Protein AF-A0A7S0VT60-F1 (afdb_monomer)

Organism: NCBI:txid464990

Sequence (116 aa):
SRGLSEEDAIKEDLKKCGEETKLDDYEDMPITEFGKALMRGMGWKDGEALGGSRKGILEPVEVKAQPDMLGLGAVPKEKSPPREGGRRRVAKPGDKGKDHREEAKDKIRKEAQERL

InterPro domains:
  IPR000467 G-patch domain [PS50174] (31-77)
  IPR000467 G-patch domain [SM00443] (29-75)
  IPR026822 Spp2/MOS2, G-patch domain [PF12656] (19-77)
  IPR045166 Pre-mRNA-splicing factor Spp2-like [PTHR15818] (6-96)

Structure (mmCIF, N/CA/C/O backbone):
data_AF-A0A7S0VT60-F1
#
_entry.id   AF-A0A7S0VT60-F1
#
loop_
_atom_site.group_PDB
_atom_site.id
_atom_site.type_symbol
_atom_site.label_atom_id
_atom_site.label_alt_id
_atom_site.label_comp_id
_atom_site.label_asym_id
_atom_site.label_entity_id
_atom_site.label_seq_id
_atom_site.pdbx_PDB_ins_code
_atom_site.Cartn_x
_atom_site.Cartn_y
_atom_site.Cartn_z
_atom_site.occupancy
_atom_site.B_iso_or_equiv
_atom_site.auth_seq_id
_atom_site.auth_comp_id
_atom_site.auth_asym_id
_atom_site.auth_atom_id
_atom_site.pdbx_PDB_model_num
ATOM 1 N N . SER A 1 1 ? 5.662 15.790 43.362 1.00 46.78 1 SER A N 1
ATOM 2 C CA . SER A 1 1 ? 4.685 14.795 42.883 1.00 46.78 1 SER A CA 1
ATOM 3 C C . SER A 1 1 ? 5.454 13.541 42.512 1.00 46.78 1 SER A C 1
ATOM 5 O O . SER A 1 1 ? 6.456 13.658 41.820 1.00 46.78 1 SER A O 1
ATOM 7 N N . ARG A 1 2 ? 5.078 12.356 43.014 1.00 64.75 2 ARG A N 1
ATOM 8 C CA . ARG A 1 2 ? 5.598 11.116 42.415 1.00 64.75 2 ARG A CA 1
ATOM 9 C C . ARG A 1 2 ? 4.938 11.005 41.041 1.00 64.75 2 ARG A C 1
ATOM 11 O O . ARG A 1 2 ? 3.713 11.075 40.976 1.00 64.75 2 ARG A O 1
ATOM 18 N N . GLY A 1 3 ? 5.736 10.962 39.976 1.00 70.00 3 GLY A N 1
ATOM 19 C CA . GLY A 1 3 ? 5.234 10.626 38.645 1.00 70.00 3 GLY A CA 1
ATOM 20 C C . GLY A 1 3 ? 4.601 9.237 38.681 1.00 70.00 3 GLY A C 1
ATOM 21 O O . GLY A 1 3 ? 4.985 8.421 39.525 1.00 70.00 3 GLY A O 1
ATOM 22 N N . LEU A 1 4 ? 3.605 8.998 37.827 1.00 76.38 4 LEU A N 1
ATOM 23 C CA . LEU A 1 4 ? 3.043 7.659 37.661 1.00 76.38 4 LEU A CA 1
ATOM 24 C C . LEU A 1 4 ? 4.178 6.681 37.337 1.00 76.38 4 LEU A C 1
ATOM 26 O O . LEU A 1 4 ? 5.133 7.046 36.646 1.00 76.38 4 LEU A O 1
ATOM 30 N N . SER A 1 5 ? 4.087 5.462 37.868 1.00 88.06 5 SER A N 1
ATOM 31 C CA . SER A 1 5 ? 5.010 4.403 37.477 1.00 88.06 5 SER A CA 1
ATOM 32 C C . SER A 1 5 ? 4.832 4.102 35.985 1.00 88.06 5 SER A C 1
ATOM 34 O O . SER A 1 5 ? 3.742 4.281 35.435 1.00 88.06 5 SER A O 1
ATOM 36 N N . GLU A 1 6 ? 5.894 3.655 35.316 1.00 87.62 6 GLU A N 1
ATOM 37 C CA . GLU A 1 6 ? 5.819 3.272 33.899 1.00 87.62 6 GLU A CA 1
ATOM 38 C C . GLU A 1 6 ? 4.752 2.188 33.666 1.00 87.62 6 GLU A C 1
ATOM 40 O O . GLU A 1 6 ? 4.033 2.224 32.670 1.00 87.62 6 GLU A O 1
ATOM 45 N N . GLU A 1 7 ? 4.577 1.278 34.628 1.00 88.81 7 GLU A N 1
ATOM 46 C CA . GLU A 1 7 ? 3.563 0.220 34.598 1.00 88.81 7 GLU A CA 1
ATOM 47 C C . GLU A 1 7 ? 2.132 0.776 34.604 1.00 88.81 7 GLU A C 1
ATOM 49 O O . GLU A 1 7 ? 1.274 0.304 33.854 1.00 88.81 7 GLU A O 1
ATOM 54 N N . ASP A 1 8 ? 1.873 1.803 35.419 1.00 88.69 8 ASP A N 1
ATOM 55 C CA . ASP A 1 8 ? 0.560 2.445 35.493 1.00 88.69 8 ASP A CA 1
ATOM 56 C C . ASP A 1 8 ? 0.229 3.194 34.197 1.00 88.69 8 ASP A C 1
ATOM 58 O O . ASP A 1 8 ? -0.905 3.121 33.719 1.00 88.69 8 ASP A O 1
ATOM 62 N N . ALA A 1 9 ? 1.221 3.862 33.597 1.00 88.62 9 ALA A N 1
ATOM 63 C CA . ALA A 1 9 ? 1.065 4.552 32.318 1.00 88.62 9 ALA A CA 1
ATOM 64 C C . ALA A 1 9 ? 0.758 3.567 31.176 1.00 88.62 9 ALA A C 1
ATOM 66 O O . ALA A 1 9 ? -0.201 3.764 30.429 1.00 88.62 9 ALA A O 1
ATOM 67 N N . ILE A 1 10 ? 1.496 2.453 31.099 1.00 89.50 10 ILE A N 1
ATOM 68 C CA . ILE A 1 10 ? 1.249 1.391 30.111 1.00 89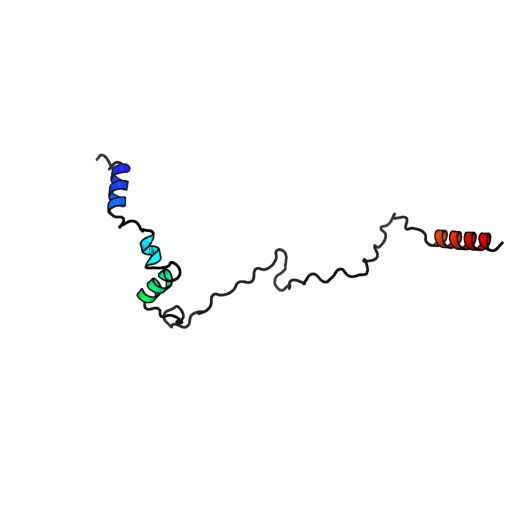.50 10 ILE A CA 1
ATOM 69 C C . ILE A 1 10 ? -0.154 0.803 30.291 1.00 89.50 10 ILE A C 1
ATOM 71 O O . ILE A 1 10 ? -0.878 0.598 29.319 1.00 89.50 10 ILE A O 1
ATOM 75 N N . LYS A 1 11 ? -0.576 0.552 31.534 1.00 89.81 11 LYS A N 1
ATOM 76 C CA . LYS A 1 11 ? -1.902 0.000 31.829 1.00 89.81 11 LYS A CA 1
ATOM 77 C C . LYS A 1 11 ? -3.032 0.959 31.460 1.00 89.81 11 LYS A C 1
ATOM 79 O O . LYS A 1 11 ? -4.097 0.501 31.048 1.00 89.81 11 LYS A O 1
ATOM 84 N N . GLU A 1 12 ? -2.843 2.265 31.633 1.00 90.12 12 GLU A N 1
ATOM 85 C CA . GLU A 1 12 ? -3.802 3.259 31.148 1.00 90.12 12 GLU A CA 1
ATOM 86 C C . GLU A 1 12 ? -3.874 3.295 29.624 1.00 90.12 12 GLU A C 1
ATOM 88 O O . GLU A 1 12 ? -4.975 3.365 29.081 1.00 90.12 12 GLU A O 1
ATOM 93 N N . ASP A 1 13 ? -2.743 3.217 28.930 1.00 90.31 13 ASP A N 1
ATOM 94 C CA . ASP A 1 13 ? -2.723 3.272 27.469 1.00 90.31 13 ASP A CA 1
ATOM 95 C C . ASP A 1 13 ? -3.303 2.002 26.839 1.00 90.31 13 ASP A C 1
ATOM 97 O O . ASP A 1 13 ? -4.114 2.097 25.920 1.00 90.31 13 ASP A O 1
ATOM 101 N N . LEU A 1 14 ? -3.029 0.826 27.409 1.00 88.94 14 LEU A N 1
ATOM 102 C CA . LEU A 1 14 ? -3.662 -0.431 26.996 1.00 88.94 14 LEU A CA 1
ATOM 103 C C . LEU A 1 14 ? -5.184 -0.419 27.177 1.00 88.94 14 LEU A C 1
ATOM 105 O O . LEU A 1 14 ? -5.893 -1.011 26.375 1.00 88.94 14 LEU A O 1
ATOM 109 N N . LYS A 1 15 ? -5.706 0.270 28.201 1.00 88.00 15 LYS A N 1
ATOM 110 C CA . LYS A 1 15 ? -7.159 0.437 28.388 1.00 88.00 15 LYS A CA 1
ATOM 111 C C . LYS A 1 15 ? -7.789 1.407 27.388 1.00 88.00 15 LYS A C 1
ATOM 113 O O . LYS A 1 15 ? -8.996 1.341 27.176 1.00 88.00 15 LYS A O 1
ATOM 118 N N . LYS A 1 16 ? -7.011 2.356 26.859 1.00 89.19 16 LYS A N 1
ATOM 119 C CA . LYS A 1 16 ? -7.464 3.295 25.819 1.00 89.19 16 LYS A CA 1
ATOM 120 C C . LYS A 1 16 ? -7.399 2.660 24.435 1.00 89.19 16 LYS A C 1
ATOM 122 O O . LYS A 1 16 ? -8.185 3.036 23.567 1.00 89.19 16 LYS A O 1
ATOM 127 N N . CYS A 1 17 ? -6.469 1.730 24.225 1.00 83.81 17 CYS A N 1
ATOM 128 C CA . CYS A 1 17 ? -6.469 0.874 23.049 1.00 83.81 17 CYS A CA 1
ATOM 129 C C . CYS A 1 17 ? -7.772 0.059 23.005 1.00 83.81 17 CYS A C 1
ATOM 131 O O . CYS A 1 17 ? -8.290 -0.365 24.036 1.00 83.81 17 CYS A O 1
ATOM 133 N N . GLY A 1 18 ? -8.337 -0.091 21.807 1.00 84.94 18 GLY A N 1
ATOM 134 C CA . GLY A 1 18 ? -9.572 -0.846 21.591 1.00 84.94 18 GLY A CA 1
ATOM 135 C C . GLY A 1 18 ? -9.398 -2.354 21.788 1.00 84.94 18 GLY A C 1
ATOM 136 O O . GLY A 1 18 ? -8.350 -2.822 22.229 1.00 84.94 18 GLY A O 1
ATOM 137 N N . GLU A 1 19 ? -10.438 -3.114 21.440 1.00 86.12 19 GLU A N 1
ATOM 138 C CA . GLU A 1 19 ? -10.376 -4.578 21.450 1.00 86.12 19 GLU A CA 1
ATOM 139 C C . GLU A 1 19 ? -9.281 -5.085 20.497 1.00 86.12 19 GLU A C 1
ATOM 141 O O . GLU A 1 19 ? -9.051 -4.519 19.425 1.00 86.12 19 GLU A O 1
ATOM 146 N N . GLU A 1 20 ? -8.582 -6.139 20.917 1.00 85.50 20 GLU A N 1
ATOM 147 C CA . GLU A 1 20 ? -7.590 -6.819 20.089 1.00 85.50 20 GLU A CA 1
ATOM 148 C C . GLU A 1 20 ? -8.262 -7.470 18.878 1.00 85.50 20 GLU A C 1
ATOM 150 O O . GLU A 1 20 ? -9.372 -7.993 18.975 1.00 85.50 20 GLU A O 1
ATOM 155 N N . THR A 1 21 ? -7.569 -7.476 17.740 1.00 87.88 21 THR A N 1
ATOM 156 C CA . THR A 1 21 ? -8.064 -8.154 16.541 1.00 87.88 21 THR A CA 1
ATOM 157 C C . THR A 1 21 ? -7.928 -9.668 16.687 1.00 87.88 21 THR A C 1
ATOM 159 O O . THR A 1 21 ? -6.890 -10.184 17.112 1.00 87.88 21 THR A O 1
ATOM 162 N N . LYS A 1 22 ? -8.989 -10.393 16.332 1.00 91.25 22 LYS A N 1
ATOM 163 C CA . LYS A 1 22 ? -9.068 -11.860 16.355 1.00 91.25 22 LYS A CA 1
ATOM 164 C C . LYS A 1 22 ? -8.898 -12.424 14.949 1.00 91.25 22 LYS A C 1
ATOM 166 O O . LYS A 1 22 ? -8.916 -11.695 13.962 1.00 91.25 22 LYS A O 1
ATOM 171 N N . LEU A 1 23 ? -8.716 -13.742 14.850 1.00 89.94 23 LEU A N 1
ATOM 172 C CA . LEU A 1 23 ? -8.587 -14.408 13.551 1.00 89.94 23 LEU A CA 1
ATOM 173 C C . LEU A 1 23 ? -9.882 -14.296 12.728 1.00 89.94 23 LEU A C 1
ATOM 175 O O . LEU A 1 23 ? -9.807 -14.013 11.536 1.00 89.94 23 LEU A O 1
ATOM 179 N N . ASP A 1 24 ? -11.035 -14.424 13.386 1.00 91.69 24 ASP A N 1
ATOM 180 C CA . ASP A 1 24 ? -12.367 -14.338 12.772 1.00 91.69 24 ASP A CA 1
ATOM 181 C C . ASP A 1 24 ? -12.597 -12.987 12.060 1.00 91.69 24 ASP A C 1
ATOM 183 O O . ASP A 1 24 ? -13.202 -12.943 10.991 1.00 91.69 24 ASP A O 1
ATOM 187 N N . ASP A 1 25 ? -12.020 -11.890 12.571 1.00 90.62 25 ASP A N 1
ATOM 188 C CA . ASP A 1 25 ? -12.139 -10.558 11.954 1.00 90.62 25 ASP A CA 1
ATOM 189 C C . ASP A 1 25 ? -11.529 -10.513 10.538 1.00 90.62 25 ASP A C 1
ATOM 191 O O . ASP A 1 25 ? -11.981 -9.759 9.673 1.00 90.62 25 ASP A O 1
ATOM 195 N N . TYR A 1 26 ? -10.503 -11.334 10.283 1.00 90.50 26 TYR A N 1
ATOM 196 C CA . TYR A 1 26 ? -9.885 -11.467 8.962 1.00 90.50 26 TYR A CA 1
ATOM 197 C C . TYR A 1 26 ? -10.675 -12.392 8.030 1.00 90.50 26 TYR A C 1
ATOM 199 O O . TYR A 1 26 ? -10.509 -12.295 6.810 1.00 90.50 26 TYR A O 1
ATOM 207 N N . GLU A 1 27 ? -11.506 -13.283 8.579 1.00 90.38 27 GLU A N 1
ATOM 208 C CA . GLU A 1 27 ? -12.428 -14.107 7.793 1.00 90.38 27 GLU A CA 1
ATOM 209 C C . GLU A 1 27 ? -13.597 -13.258 7.283 1.00 90.38 27 GLU A C 1
ATOM 211 O O . GLU A 1 27 ? -13.912 -13.297 6.091 1.00 90.38 27 GLU A O 1
ATOM 216 N N . ASP A 1 28 ? -14.172 -12.425 8.155 1.00 91.19 28 ASP A N 1
ATOM 217 C CA . ASP A 1 28 ? -15.252 -11.499 7.803 1.00 91.19 28 ASP A CA 1
ATOM 218 C C . ASP A 1 28 ? -14.773 -10.371 6.870 1.00 91.19 28 ASP A C 1
ATOM 220 O O . ASP A 1 28 ? -15.479 -9.991 5.928 1.00 91.19 28 ASP A O 1
ATOM 224 N N . MET A 1 29 ? -13.564 -9.835 7.093 1.00 91.12 29 MET A N 1
ATOM 225 C CA . MET A 1 29 ? -12.958 -8.809 6.239 1.00 91.12 29 MET A CA 1
ATOM 226 C C . MET A 1 29 ? -11.558 -9.214 5.745 1.00 91.12 29 MET A C 1
ATOM 228 O O . MET A 1 29 ? -10.544 -8.883 6.368 1.00 91.12 29 MET A O 1
ATOM 232 N N . PRO A 1 30 ? -11.466 -9.841 4.556 1.00 91.69 30 PRO A N 1
ATOM 233 C CA . PRO A 1 30 ? -10.188 -10.225 3.974 1.00 91.69 30 PRO A CA 1
ATOM 234 C C . PRO A 1 30 ? -9.266 -9.026 3.718 1.00 91.69 30 PRO A C 1
ATOM 236 O O . PRO A 1 30 ? -9.690 -7.962 3.255 1.00 91.69 30 PRO A O 1
ATOM 239 N N . ILE A 1 31 ? -7.960 -9.237 3.904 1.00 89.12 31 ILE A N 1
ATOM 240 C CA . ILE A 1 31 ? -6.914 -8.206 3.744 1.00 89.12 31 ILE A CA 1
ATOM 241 C C . ILE A 1 31 ? -6.939 -7.571 2.342 1.00 89.12 31 ILE A C 1
ATOM 243 O O . ILE A 1 31 ? -6.681 -6.377 2.186 1.00 89.12 31 ILE A O 1
ATOM 247 N N . THR A 1 32 ? -7.289 -8.347 1.313 1.00 88.88 32 THR A N 1
ATOM 248 C CA . THR A 1 32 ? -7.384 -7.872 -0.076 1.00 88.88 32 THR A CA 1
ATOM 249 C C . THR A 1 32 ? -8.482 -6.826 -0.285 1.00 88.88 32 THR A C 1
ATOM 251 O O . THR A 1 32 ? -8.387 -6.013 -1.205 1.00 88.88 32 THR A O 1
ATOM 254 N N . GLU A 1 33 ? -9.519 -6.834 0.555 1.00 91.00 33 GLU A N 1
ATOM 255 C CA . GLU A 1 33 ? -10.690 -5.961 0.443 1.00 91.00 33 GLU A CA 1
ATOM 256 C C . GLU A 1 33 ? -10.682 -4.817 1.463 1.00 91.00 33 GLU A C 1
ATOM 258 O O . GLU A 1 33 ? -11.276 -3.770 1.200 1.00 91.00 33 GLU A O 1
ATOM 263 N N . PHE A 1 34 ? -9.957 -4.960 2.576 1.00 92.00 34 PHE A N 1
ATOM 264 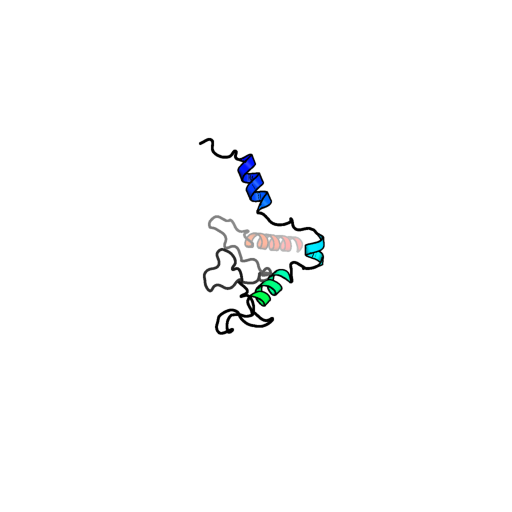C CA . PHE A 1 34 ? -9.849 -3.942 3.627 1.00 92.00 34 PHE A CA 1
ATOM 265 C C . PHE A 1 34 ? -9.475 -2.555 3.075 1.00 92.00 34 PHE A C 1
ATOM 267 O O . PHE A 1 34 ? -10.155 -1.559 3.328 1.00 92.00 34 PHE A O 1
ATOM 274 N N . GLY A 1 35 ? -8.433 -2.490 2.237 1.00 90.81 35 GLY A N 1
ATOM 275 C CA . GLY A 1 35 ? -7.997 -1.233 1.623 1.00 90.81 35 GLY A CA 1
ATOM 276 C C . GLY A 1 35 ? -9.073 -0.601 0.736 1.00 90.81 35 GLY A C 1
ATOM 277 O O . GLY A 1 35 ? -9.317 0.603 0.815 1.00 90.81 35 GLY A O 1
ATOM 278 N N . LYS A 1 36 ? -9.785 -1.416 -0.054 1.00 90.62 36 LYS A N 1
ATOM 279 C CA . LYS A 1 36 ? -10.890 -0.939 -0.900 1.00 90.62 36 LYS A CA 1
ATOM 280 C C . LYS A 1 36 ? -12.053 -0.427 -0.052 1.00 90.62 36 LYS A C 1
ATOM 282 O O . LYS A 1 36 ? -12.624 0.607 -0.382 1.00 90.62 36 LYS A O 1
ATOM 287 N N . ALA A 1 37 ? -12.390 -1.105 1.047 1.00 92.88 37 ALA A N 1
ATOM 288 C CA . ALA A 1 37 ? -13.452 -0.686 1.960 1.00 92.88 37 ALA A CA 1
ATOM 289 C C . ALA A 1 37 ? -13.168 0.693 2.580 1.00 92.88 37 ALA A C 1
ATOM 291 O O . ALA A 1 37 ? -14.049 1.554 2.586 1.00 92.88 37 ALA A O 1
ATOM 292 N N . LEU A 1 38 ? -11.927 0.944 3.009 1.00 92.81 38 LEU A N 1
ATOM 293 C CA . LEU A 1 38 ? -11.509 2.260 3.502 1.00 92.81 38 LEU A CA 1
ATOM 294 C C . LEU A 1 38 ? -11.647 3.346 2.432 1.00 92.81 38 LEU A C 1
ATOM 296 O O . LEU A 1 38 ? -12.205 4.412 2.690 1.00 92.81 38 LEU A O 1
ATOM 300 N N . MET A 1 39 ? -11.185 3.065 1.213 1.00 91.56 39 MET A N 1
ATOM 301 C CA . MET A 1 39 ? -11.292 4.007 0.099 1.00 91.56 39 MET A CA 1
ATOM 302 C C . MET A 1 39 ? -12.758 4.306 -0.245 1.00 91.56 39 MET A C 1
ATOM 304 O O . MET A 1 39 ? -13.116 5.470 -0.439 1.00 91.56 39 MET A O 1
ATOM 308 N N . ARG A 1 40 ? -13.629 3.289 -0.232 1.00 92.69 40 ARG A N 1
ATOM 309 C CA . ARG A 1 40 ? -15.083 3.464 -0.384 1.00 92.69 40 ARG A CA 1
ATOM 310 C C . ARG A 1 40 ? -15.665 4.369 0.703 1.00 92.69 40 ARG A C 1
ATOM 312 O O . ARG A 1 40 ? -16.476 5.237 0.387 1.00 92.69 40 ARG A O 1
ATOM 319 N N . GLY A 1 41 ? -15.201 4.242 1.949 1.00 93.06 41 GLY A N 1
ATOM 320 C CA . GLY A 1 41 ? -15.566 5.143 3.050 1.00 93.06 41 GLY A CA 1
ATOM 321 C C . GLY A 1 41 ? -15.170 6.605 2.807 1.00 93.06 41 GLY A C 1
ATOM 322 O O . GLY A 1 41 ? -15.888 7.517 3.206 1.00 93.06 41 GLY A O 1
ATOM 323 N N . MET A 1 42 ? -14.080 6.840 2.075 1.00 92.00 42 MET A N 1
ATOM 324 C CA . MET A 1 42 ? -13.634 8.176 1.655 1.00 92.00 42 MET A CA 1
ATOM 325 C C . MET A 1 42 ? -14.327 8.679 0.373 1.00 92.00 42 MET A C 1
ATOM 327 O O . MET A 1 42 ? -13.985 9.744 -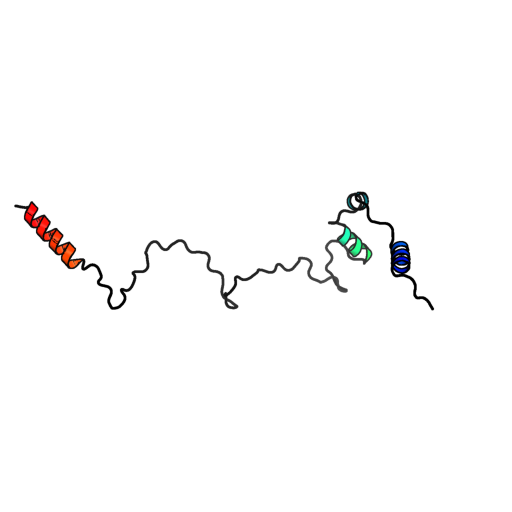0.141 1.00 92.00 42 MET A O 1
ATOM 331 N N . GLY A 1 43 ? -15.307 7.937 -0.154 1.00 90.38 43 GLY A N 1
ATOM 332 C CA . GLY A 1 43 ? -16.083 8.310 -1.339 1.00 90.38 43 GLY A CA 1
ATOM 333 C C . GLY A 1 43 ? -15.439 7.936 -2.676 1.00 90.38 43 GLY A C 1
ATOM 334 O O . GLY A 1 43 ? -15.947 8.345 -3.725 1.00 90.38 43 GLY A O 1
ATOM 335 N N . TRP A 1 44 ? -14.350 7.164 -2.657 1.00 92.06 44 TRP A N 1
ATOM 336 C CA . TRP A 1 44 ? -13.771 6.565 -3.857 1.00 92.06 44 TRP A CA 1
ATOM 337 C C . TRP A 1 44 ? -14.626 5.384 -4.337 1.00 92.06 44 TRP A C 1
ATOM 339 O O . TRP A 1 44 ? -15.225 4.667 -3.536 1.00 92.06 44 TRP A O 1
ATOM 349 N N . LYS A 1 45 ? -14.697 5.180 -5.652 1.00 89.81 45 LYS A N 1
ATOM 350 C CA . LYS A 1 45 ? -15.457 4.090 -6.276 1.00 89.81 45 LYS A CA 1
ATOM 351 C C . LYS A 1 45 ? -14.520 3.178 -7.050 1.00 89.81 45 LYS A C 1
ATOM 353 O O . LYS A 1 45 ? -13.555 3.647 -7.647 1.00 89.81 45 LYS A O 1
ATOM 358 N N . ASP A 1 46 ? -14.843 1.891 -7.081 1.00 86.69 46 ASP A N 1
ATOM 359 C CA . ASP A 1 46 ? -14.070 0.899 -7.823 1.00 86.69 46 ASP A CA 1
ATOM 360 C C . ASP A 1 46 ? -13.958 1.309 -9.305 1.00 86.69 46 ASP A C 1
ATOM 362 O O . ASP A 1 46 ? -14.961 1.572 -9.970 1.00 86.69 46 ASP A O 1
ATOM 366 N N . GLY A 1 47 ? -12.726 1.390 -9.815 1.00 86.00 47 GLY A N 1
ATOM 367 C CA . GLY A 1 47 ? -12.434 1.819 -11.190 1.00 86.00 47 GLY A CA 1
ATOM 368 C C . GLY A 1 47 ? -12.313 3.334 -11.389 1.00 86.00 47 GLY A C 1
ATOM 369 O O . GLY A 1 47 ? -12.049 3.784 -12.501 1.00 86.00 47 GLY A O 1
ATOM 370 N N . GLU A 1 48 ? -12.477 4.134 -10.335 1.00 88.06 48 GLU A N 1
ATOM 371 C CA . GLU A 1 48 ? -12.268 5.577 -10.386 1.00 88.06 48 GLU A CA 1
ATOM 372 C C . GLU A 1 48 ? -10.798 5.932 -10.138 1.00 88.06 48 GLU A C 1
ATOM 374 O O . GLU A 1 48 ? -10.117 5.321 -9.313 1.00 88.06 48 GLU A O 1
ATOM 379 N N . ALA A 1 49 ? -10.284 6.947 -10.830 1.00 88.81 49 ALA A N 1
ATOM 380 C CA . ALA A 1 49 ? -8.927 7.405 -10.584 1.00 88.81 49 ALA A CA 1
ATOM 381 C C . ALA A 1 49 ? -8.855 8.302 -9.344 1.00 88.81 49 ALA A C 1
ATOM 383 O O . ALA A 1 49 ? -9.806 9.001 -8.995 1.00 88.81 49 ALA A O 1
ATOM 384 N N . LEU A 1 50 ? -7.694 8.326 -8.695 1.00 86.56 50 LEU A N 1
ATOM 385 C CA . LEU A 1 50 ? -7.480 9.141 -7.502 1.00 86.56 50 LEU A CA 1
ATOM 386 C C . LEU A 1 50 ? -7.407 10.648 -7.823 1.00 86.56 50 LEU A C 1
ATOM 388 O O . LEU A 1 50 ? -7.084 11.061 -8.941 1.00 86.56 50 LEU A O 1
ATOM 392 N N . GLY A 1 51 ? -7.679 11.473 -6.807 1.00 85.75 51 GLY A N 1
ATOM 393 C CA . GLY A 1 51 ? -7.578 12.937 -6.850 1.00 85.75 51 GLY A CA 1
ATOM 394 C C . GLY A 1 51 ? -8.912 13.664 -7.061 1.00 85.75 51 GLY A C 1
ATOM 395 O O . GLY A 1 51 ? -9.904 13.082 -7.487 1.00 85.75 51 GLY A O 1
ATOM 396 N N . GLY A 1 52 ? -8.940 14.974 -6.786 1.00 84.31 52 GLY A N 1
ATOM 397 C CA . GLY A 1 52 ? -10.183 15.766 -6.780 1.00 84.31 52 GLY A CA 1
ATOM 398 C C . GLY A 1 52 ? -10.919 15.831 -8.124 1.00 84.31 52 GLY A C 1
ATOM 399 O O . GLY A 1 52 ? -12.138 15.956 -8.155 1.00 84.31 52 GLY A O 1
ATOM 400 N N . SER A 1 53 ? -10.199 15.706 -9.244 1.00 85.69 53 SER A N 1
ATOM 401 C CA . SER A 1 53 ? -10.795 15.633 -10.587 1.00 85.69 53 SER A CA 1
ATOM 402 C C . SER A 1 53 ? -11.039 14.209 -11.087 1.00 85.69 53 SER A C 1
ATOM 404 O O . SER A 1 53 ? -11.533 14.067 -12.201 1.00 85.69 53 SER A O 1
ATOM 406 N N . ARG A 1 54 ? -10.685 13.171 -10.313 1.00 83.50 54 ARG A N 1
ATOM 407 C CA . ARG A 1 54 ? -10.889 11.753 -10.668 1.00 83.50 54 ARG A CA 1
ATOM 408 C C . ARG A 1 54 ? -10.256 11.352 -12.009 1.00 83.50 54 ARG A C 1
ATOM 410 O O . ARG A 1 54 ? -10.789 10.532 -12.749 1.00 83.50 54 ARG A O 1
ATOM 417 N N . LYS A 1 55 ? -9.119 11.976 -12.339 1.00 84.88 55 LYS A N 1
ATOM 418 C CA . LYS A 1 55 ? -8.356 11.811 -13.597 1.00 84.88 55 LYS A CA 1
ATOM 419 C C . LYS A 1 55 ? -6.911 11.352 -13.360 1.00 84.88 55 LYS A C 1
ATOM 421 O O . LYS A 1 55 ? -6.053 11.555 -14.213 1.00 84.88 55 LYS A O 1
ATOM 426 N N . GLY A 1 56 ? -6.622 10.822 -12.174 1.00 84.25 56 GLY A N 1
ATOM 427 C CA . GLY A 1 56 ? -5.316 10.259 -11.855 1.00 84.25 56 GLY A CA 1
ATOM 428 C C . GLY A 1 56 ? -4.985 8.997 -12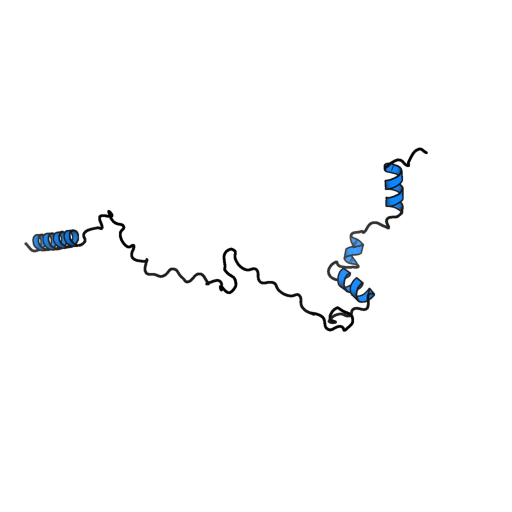.659 1.00 84.25 56 GLY A C 1
ATOM 429 O O . GLY A 1 56 ? -5.726 8.560 -13.538 1.00 84.25 56 GLY A O 1
ATOM 430 N N . ILE A 1 57 ? -3.855 8.394 -12.318 1.00 85.00 57 ILE A N 1
ATOM 431 C CA . ILE A 1 57 ? -3.414 7.122 -12.886 1.00 85.00 57 ILE A CA 1
ATOM 432 C C . ILE A 1 57 ? -4.266 5.993 -12.275 1.00 85.00 57 ILE A C 1
ATOM 434 O O . ILE A 1 57 ? -4.400 5.928 -11.054 1.00 85.00 57 ILE A O 1
ATOM 438 N N . LEU A 1 58 ? -4.852 5.137 -13.120 1.00 85.00 58 LEU A N 1
ATOM 439 C CA . LEU A 1 58 ? -5.653 3.976 -12.698 1.00 85.00 58 LEU A CA 1
ATOM 440 C C . LEU A 1 58 ? -4.785 2.745 -12.425 1.00 85.00 58 LEU A C 1
ATOM 442 O O . LEU A 1 58 ? -4.966 2.064 -11.420 1.00 85.00 58 LEU A O 1
ATOM 446 N N . GLU A 1 59 ? -3.844 2.467 -13.323 1.00 85.69 59 GLU A N 1
ATOM 447 C CA . GLU A 1 59 ? -2.972 1.298 -13.248 1.00 85.69 59 GLU A CA 1
ATOM 448 C C . GLU A 1 59 ? -1.612 1.688 -12.656 1.00 85.69 59 GLU A C 1
ATOM 450 O O . GLU A 1 59 ? -1.024 2.681 -13.092 1.00 85.69 59 GLU A O 1
ATOM 455 N N . PRO A 1 60 ? -1.082 0.940 -11.672 1.00 86.44 60 PRO A N 1
ATOM 456 C CA . PRO A 1 60 ? 0.235 1.215 -11.113 1.00 86.44 60 PRO A CA 1
ATOM 457 C C . PRO A 1 60 ? 1.314 1.293 -12.198 1.00 86.44 60 PRO A C 1
ATOM 459 O O . PRO A 1 60 ? 1.357 0.475 -13.114 1.00 86.44 60 PRO A O 1
ATOM 462 N N . VAL A 1 61 ? 2.219 2.265 -12.078 1.00 87.88 61 VAL A N 1
ATOM 463 C CA . VAL A 1 61 ? 3.332 2.406 -13.023 1.00 87.88 61 VAL A CA 1
ATOM 464 C C . VAL A 1 61 ? 4.323 1.266 -12.804 1.00 87.88 61 VAL A C 1
ATOM 466 O O . VAL A 1 61 ? 4.995 1.205 -11.774 1.00 87.88 61 VAL A O 1
ATOM 469 N N . GLU A 1 62 ? 4.446 0.379 -13.787 1.00 88.62 62 GLU A N 1
ATOM 470 C CA . GLU A 1 62 ? 5.447 -0.684 -13.766 1.00 88.62 62 GLU A CA 1
ATOM 471 C C . GLU A 1 62 ? 6.853 -0.115 -14.004 1.00 88.62 62 GLU A C 1
ATOM 473 O O . GLU A 1 62 ? 7.181 0.384 -15.085 1.00 88.62 62 GLU A O 1
ATOM 478 N N . VAL A 1 63 ? 7.717 -0.213 -12.991 1.00 87.69 63 VAL A N 1
ATOM 479 C CA . VAL A 1 63 ? 9.118 0.207 -13.100 1.00 87.69 63 VAL A CA 1
ATOM 480 C C . VAL A 1 63 ? 9.963 -0.959 -13.606 1.00 87.69 63 VAL A C 1
ATOM 482 O O . VAL A 1 63 ? 10.123 -1.975 -12.932 1.00 87.69 63 VAL A O 1
ATOM 485 N N . LYS A 1 64 ? 10.564 -0.800 -14.788 1.00 83.06 64 LYS A N 1
ATOM 486 C CA . LYS A 1 64 ? 11.541 -1.757 -15.324 1.00 83.06 64 LYS A CA 1
ATOM 487 C C . LYS A 1 64 ? 12.916 -1.474 -14.719 1.00 83.06 64 LYS A C 1
ATOM 489 O O . LYS A 1 64 ? 13.546 -0.478 -15.073 1.00 83.06 64 LYS A O 1
ATOM 494 N N . ALA A 1 65 ? 13.379 -2.343 -13.822 1.00 81.19 65 ALA A N 1
ATOM 495 C CA . ALA A 1 65 ? 14.722 -2.244 -13.254 1.00 81.19 65 ALA A CA 1
ATOM 496 C C . ALA A 1 65 ? 15.789 -2.394 -14.355 1.00 81.19 65 ALA A C 1
ATOM 498 O O . ALA A 1 65 ? 15.734 -3.325 -15.163 1.00 81.19 65 ALA A O 1
ATOM 499 N N . GLN A 1 66 ? 16.753 -1.470 -14.398 1.00 77.81 66 GLN A N 1
ATOM 500 C CA . GLN A 1 66 ? 17.893 -1.561 -15.310 1.00 77.81 66 GLN A CA 1
ATOM 501 C C . GLN A 1 66 ? 19.018 -2.396 -14.680 1.00 77.81 66 GLN A C 1
ATOM 503 O O . GLN A 1 66 ? 19.248 -2.274 -13.479 1.00 77.81 66 GLN A O 1
ATOM 508 N N . PRO A 1 67 ? 19.734 -3.222 -15.464 1.00 80.88 67 PRO A N 1
ATOM 509 C CA . PRO A 1 67 ? 20.934 -3.902 -14.991 1.00 80.88 67 PRO A CA 1
ATOM 510 C C . PRO A 1 67 ? 22.038 -2.908 -14.618 1.00 80.88 67 PRO A C 1
ATOM 512 O O . PRO A 1 67 ? 22.252 -1.916 -15.321 1.00 80.88 67 PRO A O 1
ATOM 515 N N . ASP A 1 68 ? 22.780 -3.220 -13.558 1.00 78.56 68 ASP A N 1
ATOM 516 C CA . ASP A 1 68 ? 23.910 -2.411 -13.106 1.00 78.56 68 ASP A CA 1
ATOM 517 C C . ASP A 1 68 ? 24.945 -2.203 -14.229 1.00 78.56 68 ASP A C 1
ATOM 519 O O . ASP A 1 68 ? 25.195 -3.092 -15.047 1.00 78.56 68 ASP A O 1
ATOM 523 N N . MET A 1 69 ? 25.578 -1.02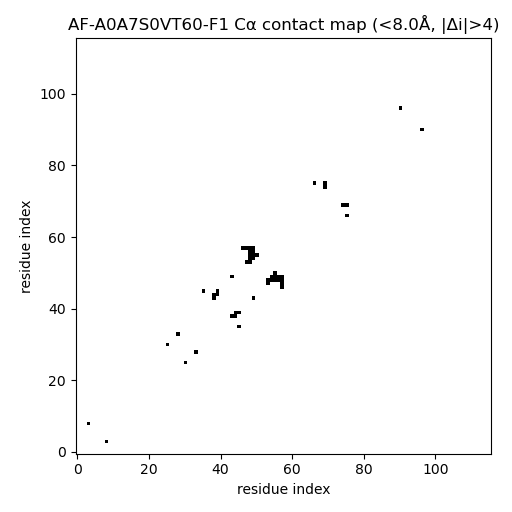3 -14.251 1.00 78.44 69 MET A N 1
ATOM 524 C CA . MET A 1 69 ? 26.623 -0.619 -15.215 1.00 78.44 69 MET A CA 1
ATOM 525 C C . MET A 1 69 ? 26.165 -0.421 -16.671 1.00 78.44 69 MET A C 1
ATOM 527 O O . MET A 1 69 ? 27.005 -0.243 -17.559 1.00 78.44 69 MET A O 1
ATOM 531 N N . LEU A 1 70 ? 24.860 -0.409 -16.944 1.00 79.69 70 LEU A N 1
ATOM 532 C CA . LEU A 1 70 ? 24.340 0.002 -18.244 1.00 79.69 70 LEU A CA 1
ATOM 533 C C . LEU A 1 70 ? 24.156 1.527 -18.262 1.00 79.69 70 LEU A C 1
ATOM 535 O O . LEU A 1 70 ? 23.462 2.093 -17.421 1.00 79.69 70 LEU A O 1
ATOM 539 N N . GLY A 1 71 ? 24.817 2.214 -19.197 1.00 82.56 71 GLY A N 1
ATOM 540 C CA . GLY A 1 71 ? 24.651 3.662 -19.350 1.00 82.56 71 GLY A CA 1
ATOM 541 C C . GLY A 1 71 ? 23.210 4.033 -19.722 1.00 82.56 71 GLY A C 1
ATOM 542 O O . GLY A 1 71 ? 22.522 3.260 -20.390 1.00 82.56 71 GLY A O 1
ATOM 543 N N . LEU A 1 72 ? 22.760 5.233 -19.338 1.00 77.31 72 LEU A N 1
ATOM 544 C CA . LEU A 1 72 ? 21.449 5.758 -19.735 1.00 77.31 72 LEU A CA 1
ATOM 545 C C . LEU A 1 72 ? 21.310 5.724 -21.268 1.00 77.31 72 LEU A C 1
ATOM 547 O O . LEU A 1 72 ? 22.141 6.276 -21.987 1.00 77.31 72 LEU A O 1
ATOM 551 N N . GLY A 1 73 ? 20.270 5.051 -21.766 1.00 78.88 73 GLY A N 1
ATOM 552 C CA . GLY A 1 73 ? 20.021 4.869 -23.202 1.00 78.88 73 GLY A CA 1
ATOM 553 C C . GLY A 1 73 ? 20.656 3.621 -23.828 1.00 78.88 73 GLY A C 1
ATOM 554 O O . GLY A 1 73 ? 20.392 3.338 -24.996 1.00 78.88 73 GLY A O 1
ATOM 555 N N . ALA A 1 74 ? 21.448 2.839 -23.087 1.00 80.44 74 ALA A N 1
ATOM 556 C CA . ALA A 1 74 ? 21.914 1.541 -23.560 1.00 80.44 74 ALA A CA 1
ATOM 557 C C . ALA A 1 74 ? 20.852 0.454 -23.306 1.00 80.44 74 ALA A C 1
ATOM 559 O O . ALA A 1 74 ? 20.195 0.425 -22.268 1.00 80.44 74 ALA A O 1
ATOM 560 N N . VAL A 1 75 ? 20.663 -0.436 -24.285 1.00 77.12 75 VAL A N 1
ATOM 561 C CA . VAL A 1 75 ? 19.702 -1.548 -24.213 1.00 77.12 75 VAL A CA 1
ATOM 562 C C . VAL A 1 75 ? 20.417 -2.848 -23.823 1.00 77.12 75 VAL A C 1
ATOM 564 O O . VAL A 1 75 ? 21.508 -3.111 -24.348 1.00 77.12 75 VAL A O 1
ATOM 567 N N . PRO A 1 76 ? 19.847 -3.684 -22.931 1.00 73.00 76 PRO A N 1
ATOM 568 C CA . PRO A 1 76 ? 20.412 -4.992 -22.621 1.00 73.00 76 PRO A CA 1
ATOM 569 C C . PRO A 1 76 ? 20.483 -5.841 -23.894 1.00 73.00 76 PRO A C 1
ATOM 571 O O . PRO A 1 76 ? 19.470 -6.084 -24.545 1.00 73.00 76 PRO A O 1
ATOM 574 N N . LYS A 1 77 ? 21.682 -6.290 -24.277 1.00 71.19 77 LYS A N 1
ATOM 575 C CA . LYS A 1 77 ? 21.817 -7.281 -25.349 1.00 71.19 77 LYS A CA 1
ATOM 576 C C . LYS A 1 77 ? 21.452 -8.644 -24.781 1.00 71.19 77 LYS A C 1
ATOM 578 O O . LYS A 1 77 ? 22.074 -9.087 -23.815 1.00 71.19 77 LYS A O 1
ATOM 583 N N . GLU A 1 78 ? 20.490 -9.320 -25.401 1.00 70.06 78 GLU A N 1
ATOM 584 C CA . GLU A 1 78 ? 20.281 -10.747 -25.167 1.00 70.06 78 GLU A CA 1
ATOM 585 C C . GLU A 1 78 ? 21.605 -11.485 -25.402 1.00 70.06 78 GLU A C 1
ATOM 587 O O . GLU A 1 78 ? 22.390 -11.111 -26.284 1.00 70.06 78 GLU A O 1
ATOM 592 N N . LYS A 1 79 ? 21.893 -12.503 -24.581 1.00 62.09 79 LYS A N 1
ATOM 593 C CA . LYS A 1 79 ? 23.086 -13.338 -24.755 1.00 62.09 79 LYS A CA 1
ATOM 594 C C . LYS A 1 79 ? 22.983 -14.017 -26.117 1.00 62.09 79 LYS A C 1
ATOM 596 O O . LYS A 1 79 ? 22.358 -15.062 -26.251 1.00 62.09 79 LYS A O 1
ATOM 601 N N . SER A 1 80 ? 23.603 -13.413 -27.127 1.00 60.00 80 SER A N 1
ATOM 602 C CA . SER A 1 80 ? 23.772 -14.030 -28.435 1.00 60.00 80 SER A CA 1
ATOM 603 C C . SER A 1 80 ? 24.404 -15.410 -28.241 1.00 60.00 80 SER A C 1
ATOM 605 O O . SER A 1 80 ? 25.309 -15.515 -27.398 1.00 60.00 80 SER A O 1
ATOM 607 N N . PRO A 1 81 ? 23.976 -16.439 -28.996 1.00 70.50 81 PRO A N 1
ATOM 608 C CA . PRO A 1 81 ? 24.552 -17.771 -28.881 1.00 70.50 81 PRO A CA 1
ATOM 609 C C . PRO A 1 81 ? 26.079 -17.698 -29.027 1.00 70.50 81 PRO A C 1
ATOM 611 O O . PRO A 1 81 ? 26.582 -16.786 -29.703 1.00 70.50 81 PRO A O 1
ATOM 614 N N . PRO A 1 82 ? 26.834 -18.612 -28.387 1.00 65.06 82 PRO A N 1
ATOM 615 C CA . PRO A 1 82 ? 28.279 -18.669 -28.545 1.00 65.06 82 PRO A CA 1
ATOM 616 C C . PRO A 1 82 ? 28.608 -18.637 -30.036 1.00 65.06 82 PRO A C 1
ATOM 618 O O . PRO A 1 82 ? 28.187 -19.515 -30.783 1.00 65.06 82 PRO A O 1
ATOM 621 N N . ARG A 1 83 ? 29.302 -17.587 -30.491 1.00 64.69 83 ARG A N 1
ATOM 622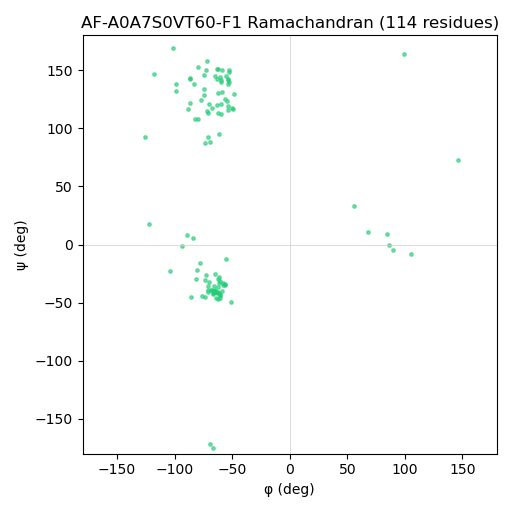 C CA . ARG A 1 83 ? 29.755 -17.520 -31.881 1.00 64.69 83 ARG A CA 1
ATOM 623 C C . ARG A 1 83 ? 30.652 -18.730 -32.118 1.00 64.69 83 ARG A C 1
ATOM 625 O O . ARG A 1 83 ? 31.730 -18.816 -31.528 1.00 64.69 83 ARG A O 1
ATOM 632 N N . GLU A 1 84 ? 30.195 -19.652 -32.952 1.00 60.81 84 GLU A N 1
ATOM 633 C CA . GLU A 1 84 ? 30.969 -20.807 -33.384 1.00 60.81 84 GLU A CA 1
ATOM 634 C C . GLU A 1 84 ? 32.073 -20.296 -34.317 1.00 60.81 84 GLU A C 1
ATOM 636 O O . GLU A 1 84 ? 31.865 -19.980 -35.484 1.00 60.81 84 GLU A O 1
ATOM 641 N N . GLY A 1 85 ? 33.230 -20.016 -33.723 1.00 58.41 85 GLY A N 1
ATOM 642 C CA . GLY A 1 85 ? 34.293 -19.252 -34.367 1.00 58.41 85 GLY A CA 1
ATOM 643 C C . GLY A 1 85 ? 35.030 -18.417 -33.338 1.00 58.41 85 GLY A C 1
ATOM 644 O O . GLY A 1 85 ? 34.862 -17.198 -33.260 1.00 58.41 85 GLY A O 1
ATOM 645 N N . GLY A 1 86 ? 35.831 -19.094 -32.510 1.00 53.66 86 GLY A N 1
ATOM 646 C CA . GLY A 1 86 ? 36.691 -18.449 -31.527 1.00 53.66 86 GLY A CA 1
ATOM 647 C C . GLY A 1 86 ? 37.487 -17.317 -32.174 1.00 53.66 86 GLY A C 1
ATOM 648 O O . GLY A 1 86 ? 38.116 -17.498 -33.217 1.00 53.66 86 GLY A O 1
ATOM 649 N N . ARG A 1 87 ? 37.447 -16.129 -31.558 1.00 61.28 87 ARG A N 1
ATOM 650 C CA . ARG A 1 87 ? 38.305 -15.006 -31.949 1.00 61.28 87 ARG A CA 1
ATOM 651 C C . ARG A 1 87 ? 39.739 -15.528 -32.021 1.00 61.28 87 ARG A C 1
ATOM 653 O O . ARG A 1 87 ? 40.253 -15.995 -31.003 1.00 61.28 87 ARG A O 1
ATOM 660 N N . ARG A 1 88 ? 40.360 -15.480 -33.208 1.00 63.19 88 ARG A N 1
ATOM 661 C CA . ARG A 1 88 ? 41.773 -15.843 -33.367 1.00 63.19 88 ARG A CA 1
ATOM 662 C C . ARG A 1 88 ? 42.550 -15.011 -32.358 1.00 63.19 88 ARG A C 1
ATOM 664 O O . ARG A 1 88 ? 42.507 -13.781 -32.414 1.00 63.19 88 ARG A O 1
ATOM 671 N N . ARG A 1 89 ? 43.182 -15.672 -31.387 1.00 63.16 89 ARG A N 1
ATOM 672 C CA . ARG A 1 89 ? 44.055 -14.976 -30.448 1.00 63.16 89 ARG A CA 1
ATOM 673 C C . ARG A 1 89 ? 45.201 -14.409 -31.274 1.00 63.16 89 ARG A C 1
ATOM 675 O O . ARG A 1 89 ? 45.899 -15.160 -31.947 1.00 63.16 89 ARG A O 1
ATOM 682 N N . VAL A 1 90 ? 45.353 -13.090 -31.259 1.00 65.00 90 VAL A N 1
ATOM 683 C CA . VAL A 1 90 ? 46.576 -12.458 -31.747 1.00 65.00 90 VAL A CA 1
ATOM 684 C C . VAL A 1 90 ? 47.668 -12.865 -30.762 1.00 65.00 90 VAL A C 1
ATOM 686 O O . VAL A 1 90 ? 47.540 -12.602 -29.564 1.00 65.00 90 VAL A O 1
ATOM 689 N N . ALA A 1 91 ? 48.675 -13.589 -31.251 1.00 67.38 91 ALA A N 1
ATOM 690 C CA . ALA A 1 91 ? 49.803 -14.029 -30.441 1.00 67.38 91 ALA A CA 1
ATOM 691 C C . ALA A 1 91 ? 50.499 -12.800 -29.843 1.00 67.38 91 ALA A C 1
ATOM 693 O O . ALA A 1 91 ? 50.746 -11.811 -30.539 1.00 67.38 91 ALA A O 1
ATOM 694 N N . LYS A 1 92 ? 50.767 -12.833 -28.536 1.00 66.88 92 LYS A N 1
ATOM 695 C CA . LYS A 1 92 ? 51.494 -11.746 -27.874 1.00 66.88 92 LYS A CA 1
ATOM 696 C C . LYS A 1 92 ? 52.972 -11.807 -28.287 1.00 66.88 92 LYS A C 1
ATOM 698 O O . LYS A 1 92 ? 53.475 -12.904 -28.534 1.00 66.88 92 LYS A O 1
ATOM 703 N N . PRO A 1 93 ? 53.691 -10.673 -28.333 1.00 57.16 93 PRO A N 1
ATOM 704 C CA . PRO A 1 93 ? 55.130 -10.677 -28.582 1.00 57.16 93 PRO A CA 1
ATOM 705 C C . PRO A 1 93 ? 55.847 -11.602 -27.582 1.00 57.16 93 PRO A C 1
ATOM 707 O O . PRO A 1 93 ? 55.729 -11.407 -26.375 1.00 57.16 93 PRO A O 1
ATOM 710 N N . GLY A 1 94 ? 56.532 -12.635 -28.085 1.00 63.44 94 GLY A N 1
ATOM 711 C CA . GLY A 1 94 ? 57.201 -13.672 -27.282 1.00 63.44 94 GLY A CA 1
ATOM 712 C C . GLY A 1 94 ? 56.498 -15.037 -27.244 1.00 63.44 94 GLY A C 1
ATOM 713 O O . GLY A 1 94 ? 57.088 -16.005 -26.769 1.00 63.44 94 GLY A O 1
ATOM 714 N N . ASP A 1 95 ? 55.280 -15.148 -27.773 1.00 69.50 95 ASP A N 1
ATOM 715 C CA . ASP A 1 95 ? 54.569 -16.422 -27.907 1.00 69.50 95 ASP A CA 1
ATOM 716 C C . ASP A 1 95 ? 55.103 -17.185 -29.134 1.00 69.50 95 ASP A C 1
ATOM 718 O O . ASP A 1 95 ? 54.891 -16.772 -30.278 1.00 69.50 95 ASP A O 1
ATOM 722 N N . LYS A 1 96 ? 55.854 -18.275 -28.915 1.00 58.88 96 LYS A N 1
ATOM 723 C CA . LYS A 1 96 ? 56.303 -19.157 -30.002 1.00 58.88 96 LYS A CA 1
ATOM 724 C C . LYS A 1 96 ? 55.103 -19.965 -30.491 1.00 58.88 96 LYS A C 1
ATOM 726 O O . LYS A 1 96 ? 54.838 -21.062 -30.001 1.00 58.88 96 LYS A O 1
ATOM 731 N N . GLY A 1 97 ? 54.356 -19.396 -31.435 1.00 59.00 97 GLY A N 1
ATOM 732 C CA . GLY A 1 97 ? 53.301 -20.109 -32.146 1.00 59.00 97 GLY A CA 1
ATOM 733 C C . GLY A 1 97 ? 53.834 -21.417 -32.739 1.00 59.00 97 GLY A C 1
ATOM 734 O O . GLY A 1 97 ? 55.007 -21.517 -33.090 1.00 59.00 97 GLY A O 1
ATOM 735 N N . LYS A 1 98 ? 52.981 -22.441 -32.830 1.00 56.22 98 LYS A N 1
ATOM 736 C CA . LYS A 1 98 ? 53.345 -23.700 -33.489 1.00 56.22 98 LYS A CA 1
ATOM 737 C C . LYS A 1 98 ? 53.637 -23.406 -34.961 1.00 56.22 98 LYS A C 1
ATOM 739 O O . LYS A 1 98 ? 52.732 -23.026 -35.704 1.00 56.22 98 LYS A O 1
ATOM 744 N N . ASP A 1 99 ? 54.891 -23.565 -35.375 1.00 57.34 99 ASP A N 1
ATOM 745 C CA . ASP A 1 99 ? 55.304 -23.401 -36.765 1.00 57.34 99 ASP A CA 1
ATOM 746 C C . ASP A 1 99 ? 54.720 -24.545 -37.603 1.00 57.34 99 ASP A C 1
ATOM 748 O O . ASP A 1 99 ? 55.356 -25.572 -37.835 1.00 57.34 99 ASP A O 1
ATOM 752 N N . HIS A 1 100 ? 53.501 -24.354 -38.115 1.00 60.66 100 HIS A N 1
ATOM 753 C CA . HIS A 1 100 ? 52.822 -25.304 -39.008 1.00 60.66 100 HIS A CA 1
ATOM 754 C C . HIS A 1 100 ? 53.641 -25.659 -40.266 1.00 60.66 100 HIS A C 1
ATOM 756 O O . HIS A 1 100 ? 53.322 -26.610 -40.977 1.00 60.66 100 HIS A O 1
ATOM 762 N N . ARG A 1 101 ? 54.714 -24.906 -40.542 1.00 60.28 101 ARG A N 1
ATOM 763 C CA . ARG A 1 101 ? 55.677 -25.158 -41.613 1.00 60.28 101 ARG A CA 1
ATOM 764 C C . ARG A 1 101 ? 56.577 -26.368 -41.342 1.00 60.28 101 ARG A C 1
ATOM 766 O O . ARG A 1 101 ? 56.903 -27.059 -42.299 1.00 60.28 101 ARG A O 1
ATOM 773 N N . GLU A 1 102 ? 56.976 -26.629 -40.097 1.00 62.94 102 GLU A N 1
ATOM 774 C CA . GLU A 1 102 ? 57.771 -27.824 -39.756 1.00 62.94 102 GLU A CA 1
ATOM 775 C C . GLU A 1 102 ? 56.888 -29.074 -39.723 1.00 62.94 102 GLU A C 1
ATOM 777 O O . GLU A 1 102 ? 57.205 -30.057 -40.384 1.00 62.94 102 GLU A O 1
ATOM 782 N N . GLU A 1 103 ? 55.698 -28.992 -39.116 1.00 65.56 103 GLU A N 1
ATOM 783 C CA . GLU A 1 103 ? 54.719 -30.093 -39.137 1.00 65.56 103 GLU A CA 1
ATOM 784 C C . GLU A 1 103 ? 54.324 -30.501 -40.569 1.00 65.56 103 GLU A C 1
ATOM 786 O O . GLU A 1 103 ? 54.088 -31.678 -40.845 1.00 65.56 103 GLU A O 1
ATOM 791 N N . ALA A 1 104 ? 54.254 -29.543 -41.502 1.00 71.50 104 ALA A N 1
ATOM 792 C CA . ALA A 1 104 ? 53.992 -29.826 -42.911 1.00 71.50 104 ALA A CA 1
ATOM 793 C C . ALA A 1 104 ? 55.181 -30.511 -43.605 1.00 71.50 104 ALA A C 1
ATOM 795 O O . ALA A 1 104 ? 54.975 -31.450 -44.373 1.00 71.50 104 ALA A O 1
ATOM 796 N N . LYS A 1 105 ? 56.420 -30.085 -43.327 1.00 75.75 105 LYS A N 1
ATOM 797 C CA . LYS A 1 105 ? 57.626 -30.720 -43.884 1.00 75.75 105 LYS A CA 1
ATOM 798 C C . LYS A 1 105 ? 57.813 -32.140 -43.366 1.00 75.75 105 LYS A C 1
ATOM 800 O O . LYS A 1 105 ? 58.150 -33.018 -44.154 1.00 75.75 105 LYS A O 1
ATOM 805 N N . ASP A 1 106 ? 57.553 -32.372 -42.082 1.00 80.06 106 ASP A N 1
ATOM 806 C CA . ASP A 1 106 ? 57.642 -33.700 -41.478 1.00 80.06 106 ASP A CA 1
ATOM 807 C C . ASP A 1 106 ? 56.611 -34.657 -42.073 1.00 80.06 106 ASP A C 1
ATOM 809 O O . ASP A 1 106 ? 56.938 -35.805 -42.371 1.00 80.06 106 ASP A O 1
ATOM 813 N N . LYS A 1 107 ? 55.388 -34.178 -42.338 1.00 82.94 107 LYS A N 1
ATOM 814 C CA . LYS A 1 107 ? 54.371 -34.965 -43.050 1.00 82.94 107 LYS A CA 1
ATOM 815 C C . LYS A 1 107 ? 54.815 -35.323 -44.463 1.00 82.94 107 LYS A C 1
ATOM 817 O O . LYS A 1 107 ? 54.733 -36.487 -44.828 1.00 82.94 107 LYS A O 1
ATOM 822 N N . ILE A 1 108 ? 55.344 -34.361 -45.220 1.00 81.19 108 ILE A N 1
ATOM 823 C CA . ILE A 1 108 ? 55.828 -34.594 -46.590 1.00 81.19 108 ILE A CA 1
ATOM 824 C C . ILE A 1 108 ? 57.013 -35.569 -46.595 1.00 81.19 108 ILE A C 1
ATOM 826 O O . ILE A 1 108 ? 57.085 -36.460 -47.435 1.00 81.19 108 ILE A O 1
ATOM 830 N N . ARG A 1 109 ? 57.939 -35.436 -45.639 1.00 85.50 109 ARG A N 1
ATOM 831 C CA . ARG A 1 109 ? 59.090 -36.337 -45.501 1.00 85.50 109 ARG A CA 1
ATOM 832 C C . ARG A 1 109 ? 58.656 -37.754 -45.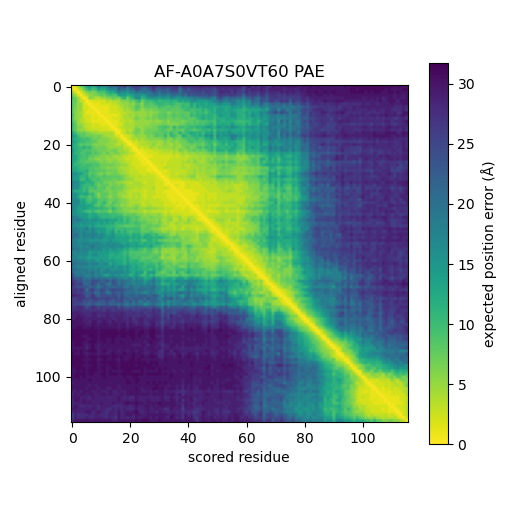137 1.00 85.50 109 ARG A C 1
ATOM 834 O O . ARG A 1 109 ? 59.202 -38.706 -45.683 1.00 85.50 109 ARG A O 1
ATOM 841 N N . LYS A 1 110 ? 57.680 -37.887 -44.238 1.00 86.56 110 LYS A N 1
ATOM 842 C CA . LYS A 1 110 ? 57.116 -39.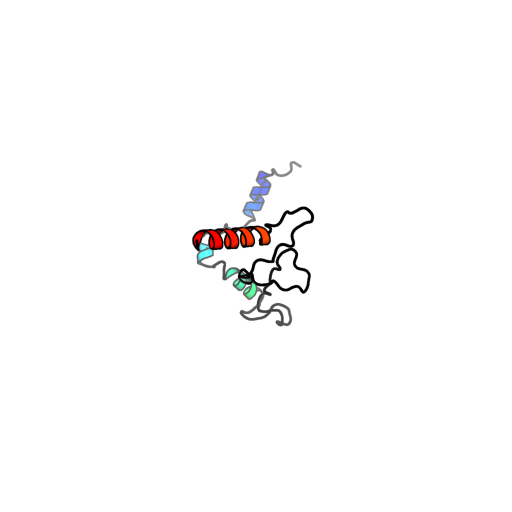179 -43.842 1.00 86.56 110 LYS A CA 1
ATOM 843 C C . LYS A 1 110 ? 56.352 -39.834 -44.996 1.00 86.56 110 LYS A C 1
ATOM 845 O O . LYS A 1 110 ? 56.564 -41.007 -45.265 1.00 86.56 110 LYS A O 1
ATOM 850 N N . GLU A 1 111 ? 55.559 -39.058 -45.734 1.00 85.75 111 GLU A N 1
ATOM 851 C CA . GLU A 1 111 ? 54.865 -39.514 -46.945 1.00 85.75 111 GLU A CA 1
ATOM 852 C C . GLU A 1 111 ? 55.854 -39.952 -48.041 1.00 85.75 111 GLU A C 1
ATOM 854 O O . GLU A 1 111 ? 55.619 -40.938 -48.732 1.00 85.75 111 GLU A O 1
ATOM 859 N N . ALA A 1 112 ? 56.994 -39.267 -48.181 1.00 82.00 112 ALA A N 1
ATOM 860 C CA . ALA A 1 112 ? 58.051 -39.661 -49.112 1.00 82.00 112 ALA A CA 1
ATOM 861 C C . ALA A 1 112 ? 58.791 -40.943 -48.682 1.00 82.00 112 ALA A C 1
ATOM 863 O O . ALA A 1 112 ? 59.218 -41.704 -49.544 1.00 82.00 112 ALA A O 1
ATOM 864 N N . GLN A 1 113 ? 58.933 -41.190 -47.374 1.00 82.31 113 GLN A N 1
ATOM 865 C CA . GLN A 1 113 ? 59.526 -42.421 -46.831 1.00 82.31 113 GLN A CA 1
ATOM 866 C C . GLN A 1 113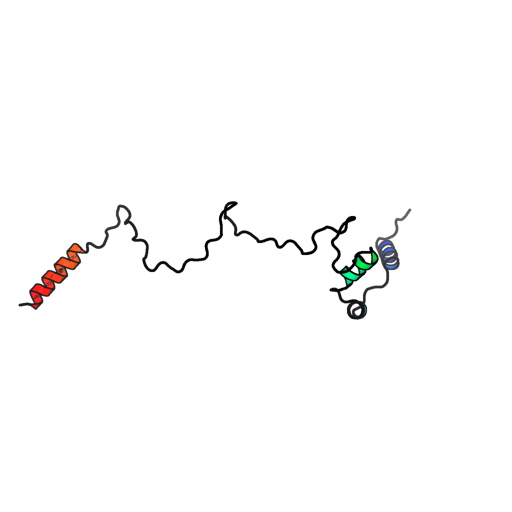 ? 58.598 -43.635 -46.951 1.00 82.31 113 GLN A C 1
ATOM 868 O O . GLN A 1 113 ? 59.095 -44.743 -47.094 1.00 82.31 113 GLN A O 1
ATOM 873 N N . GLU A 1 114 ? 57.277 -43.441 -46.911 1.00 79.19 114 GLU A N 1
ATOM 874 C CA . GLU A 1 114 ? 56.297 -44.522 -47.118 1.00 79.19 114 GLU A CA 1
ATOM 875 C C . GLU A 1 114 ? 56.095 -44.899 -48.594 1.00 79.19 114 GLU A C 1
ATOM 877 O O . GLU A 1 114 ? 55.531 -45.950 -48.885 1.00 79.19 114 GLU A O 1
ATOM 882 N N . ARG A 1 115 ? 56.530 -44.056 -49.539 1.00 72.06 115 ARG A N 1
ATOM 883 C CA . ARG A 1 115 ? 56.409 -44.307 -50.988 1.00 72.06 115 ARG A CA 1
ATOM 884 C C . ARG A 1 115 ? 57.595 -45.067 -51.598 1.00 72.06 115 ARG A C 1
ATOM 886 O O . ARG A 1 115 ? 57.663 -45.163 -52.824 1.00 72.06 115 ARG A O 1
ATOM 893 N N . LEU A 1 116 ? 58.512 -45.567 -50.770 1.00 64.94 116 LEU A N 1
ATOM 894 C CA . LEU A 1 116 ? 59.735 -46.272 -51.165 1.00 64.94 116 LEU A CA 1
ATOM 895 C C . LEU A 1 116 ? 59.715 -47.706 -50.629 1.00 64.94 116 LEU A C 1
ATOM 897 O O . LEU A 1 116 ? 60.115 -48.606 -51.397 1.00 64.94 116 LEU A O 1
#

Solvent-accessible surface area (backbone atoms only — not comparable to full-atom values): 7958 Å² total; per-residue (Å²): 130,85,73,79,53,71,67,58,52,50,54,52,50,59,68,70,45,76,85,80,89,56,73,66,59,47,70,80,48,41,78,90,49,47,62,55,53,54,41,43,73,74,72,49,54,93,94,58,24,55,68,99,82,48,73,44,76,76,69,83,84,83,80,82,84,76,67,86,94,58,57,93,91,62,75,90,74,75,85,68,72,83,69,90,68,76,77,77,77,77,76,56,97,87,59,84,69,84,61,66,67,55,61,49,49,53,49,54,52,50,54,57,61,72,75,110

Secondary structure (DSSP, 8-state):
-PPPPHHHHHHHHHHHS-PPPPHHHHHHS-HHHHHHHHHHHTT--TTPPSSTTS-S-SS-----PPPTTPPTTPPPPP-PPP-SS---PPPPTT-----HHHHHHHHHHHHHHHT-

Radius of gyration: 39.25 Å; Cα contacts (8 Å, |Δi|>4): 26; chains: 1; bounding box: 76×62×94 Å

Foldseek 3Di:
DPDDDPVVVVVVVVVVDDDDDDPVNCVVPPPVCVVVVVVVVVVDDPQFADDPVSPHDRDDDDDDDDDPPADVPRDDDDPDPPPPDPDPPPDDVPDPPDPVVVVVVVVVVVVVVVVD

Mean predicted aligned error: 17.55 Å

pLDDT: mean 79.7, std 11.56, range [46.78, 93.06]